Protein AF-A0A6L4YZC6-F1 (afdb_monomer_lite)

Foldseek 3Di:
DDDDDDDDDDDPDDDDDDDDDPPDQKDKDWDWDADPNDTDIKIKIKHKQFQDDQQDDPVSVVVSVVVPQVPDDPQKDFDDWDDDDNTITITMIIGHPPPPDDD

Secondary structure (DSSP, 8-state):
------------------PPP--SSSEEEEEEEEETTEEEEEEEEEEEEEPSSSS--HHHHHHHHHHHHHTS-TTEEEEEE-PPPSSEEEEEEEEPPP-----

Radius of gyration: 17.04 Å; chains: 1; bounding box: 42×30×46 Å

Sequence (103 aa):
MVTKILYQKNAAMREVVILIPETEPEQNVEIEVRINGRSHTIQYRVELVTWEGSEPSPEDRFTVLKHRIDAYDKDWELVEIGIPEPEKIPLVFRKRASNGNQD

pLDDT: mean 77.83, std 19.04, range [25.73, 95.69]

Structure (mmCIF, N/CA/C/O backbone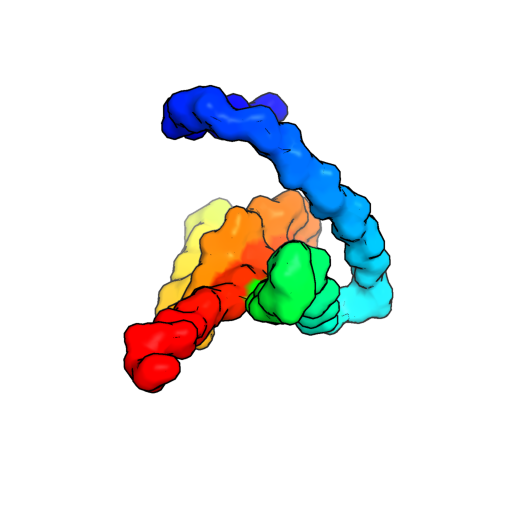):
data_AF-A0A6L4YZC6-F1
#
_entry.id   AF-A0A6L4YZC6-F1
#
loop_
_atom_site.group_PDB
_atom_site.id
_atom_site.type_symbol
_atom_site.label_atom_id
_atom_site.label_alt_id
_atom_site.label_comp_id
_atom_site.label_asym_id
_atom_site.label_entity_id
_atom_site.label_seq_id
_atom_site.pdbx_PDB_ins_code
_atom_site.Cartn_x
_atom_site.Cartn_y
_atom_site.Cartn_z
_atom_site.occupancy
_atom_site.B_iso_or_equiv
_atom_site.auth_seq_id
_atom_site.auth_comp_id
_atom_site.auth_asym_id
_atom_site.auth_atom_id
_atom_site.pdbx_PDB_model_num
ATOM 1 N N . MET A 1 1 ? 6.227 18.151 -3.807 1.00 34.78 1 MET A N 1
ATOM 2 C CA . MET A 1 1 ? 4.986 18.841 -3.389 1.00 34.78 1 MET A CA 1
ATOM 3 C C . MET A 1 1 ? 3.814 18.016 -3.883 1.00 34.78 1 MET A C 1
ATOM 5 O O . MET A 1 1 ? 3.678 17.886 -5.090 1.00 34.78 1 MET A O 1
ATOM 9 N N . VAL A 1 2 ? 3.005 17.438 -2.994 1.00 25.73 2 VAL A N 1
ATOM 10 C CA . VAL A 1 2 ? 1.715 16.849 -3.383 1.00 25.73 2 VAL A CA 1
ATOM 11 C C . VAL A 1 2 ? 0.661 17.417 -2.447 1.00 25.73 2 VAL A C 1
ATOM 13 O O . VAL A 1 2 ? 0.641 17.136 -1.252 1.00 25.73 2 VAL A O 1
ATOM 16 N N . THR A 1 3 ? -0.164 18.298 -2.999 1.00 29.81 3 THR A N 1
ATOM 17 C CA . THR A 1 3 ? -1.262 18.964 -2.306 1.00 29.81 3 THR A CA 1
ATOM 18 C C . THR A 1 3 ? -2.449 18.009 -2.247 1.00 29.81 3 THR A C 1
ATOM 20 O O . THR A 1 3 ? -3.050 17.712 -3.277 1.00 29.81 3 THR A O 1
ATOM 23 N N . LYS A 1 4 ? -2.810 17.533 -1.051 1.00 30.58 4 LYS A N 1
ATOM 24 C CA . LYS A 1 4 ? -4.046 16.774 -0.818 1.00 30.58 4 LYS A CA 1
ATOM 25 C C . LYS A 1 4 ? -5.108 17.742 -0.294 1.00 30.58 4 LYS A C 1
ATOM 27 O O . LYS A 1 4 ? -5.123 18.080 0.884 1.00 30.58 4 LYS A O 1
ATOM 32 N N . ILE A 1 5 ? -5.974 18.229 -1.183 1.00 38.09 5 ILE A N 1
ATOM 33 C CA . ILE A 1 5 ? -7.185 18.955 -0.783 1.00 38.09 5 ILE A CA 1
ATOM 34 C C . ILE A 1 5 ? -8.202 17.899 -0.347 1.00 38.09 5 ILE A C 1
ATOM 36 O O . ILE A 1 5 ? -8.777 17.216 -1.189 1.00 38.09 5 ILE A O 1
ATOM 40 N N . LEU A 1 6 ? -8.431 17.757 0.959 1.00 35.81 6 LEU A N 1
ATOM 41 C CA . LEU A 1 6 ? -9.652 17.133 1.462 1.00 35.81 6 LEU A CA 1
ATOM 42 C C . LEU A 1 6 ? -10.363 18.106 2.397 1.00 35.81 6 LEU A C 1
ATOM 44 O O . LEU A 1 6 ? -9.887 18.453 3.473 1.00 35.81 6 LEU A O 1
ATOM 48 N N . TYR A 1 7 ? -11.530 18.534 1.941 1.00 41.38 7 TYR A N 1
ATOM 49 C CA . TYR A 1 7 ? -12.536 19.227 2.720 1.00 41.38 7 TYR A CA 1
ATOM 50 C C . TYR A 1 7 ? -12.975 18.320 3.875 1.00 41.38 7 TYR A C 1
ATOM 52 O O . TYR A 1 7 ? -13.617 17.308 3.613 1.00 41.38 7 TYR A O 1
ATOM 60 N N . GLN A 1 8 ? -12.661 18.651 5.132 1.00 44.34 8 GLN A N 1
ATOM 61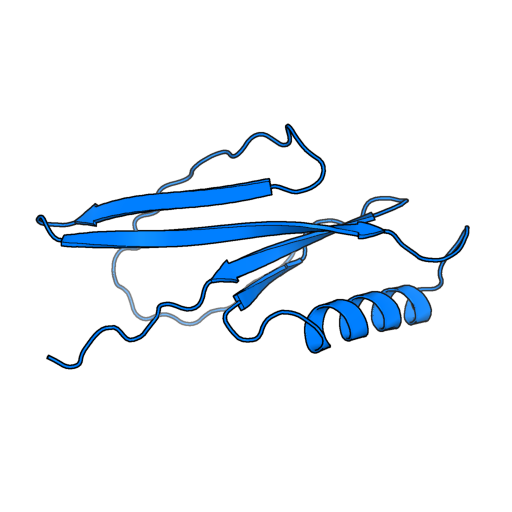 C CA . GLN A 1 8 ? -13.320 18.031 6.286 1.00 44.34 8 GLN A CA 1
ATOM 62 C C . GLN A 1 8 ? -13.633 19.052 7.381 1.00 44.34 8 GLN A C 1
ATOM 64 O O . GLN A 1 8 ? -12.778 19.765 7.901 1.00 44.34 8 GLN A O 1
ATOM 69 N N . LYS A 1 9 ? -14.925 19.090 7.702 1.00 41.62 9 LYS A N 1
ATOM 70 C CA . LYS A 1 9 ? -15.556 19.799 8.809 1.00 41.62 9 LYS A CA 1
ATOM 71 C C . LYS A 1 9 ? -14.872 19.403 10.123 1.00 41.62 9 LYS A C 1
ATOM 73 O O . LYS A 1 9 ? -14.765 18.222 10.432 1.00 41.62 9 LYS A O 1
ATOM 78 N N . ASN A 1 10 ? -14.431 20.413 10.869 1.00 55.84 10 ASN A N 1
ATOM 79 C CA . ASN A 1 10 ? -13.693 20.312 12.127 1.00 55.84 10 ASN A CA 1
ATOM 80 C C . ASN A 1 10 ? -14.246 19.258 13.108 1.00 55.84 10 ASN A C 1
ATOM 82 O O . ASN A 1 10 ? -15.282 19.464 13.738 1.00 55.84 10 ASN A O 1
ATOM 86 N N . ALA A 1 11 ? -13.467 18.200 13.316 1.00 50.97 11 ALA A N 1
ATOM 87 C CA . ALA A 1 11 ? -13.267 17.544 14.603 1.00 50.97 11 ALA A CA 1
ATOM 88 C C . ALA A 1 11 ? -11.747 17.507 14.808 1.00 50.97 11 ALA A C 1
ATOM 90 O O . ALA A 1 11 ? -11.025 17.217 13.856 1.00 50.97 11 ALA A O 1
ATOM 91 N N . ALA A 1 12 ? -11.249 17.880 15.990 1.00 55.28 12 ALA A N 1
ATOM 92 C CA . ALA A 1 12 ? -9.812 17.956 16.256 1.00 55.28 12 ALA A CA 1
ATOM 93 C C . ALA A 1 12 ? -9.142 16.606 15.940 1.00 55.28 12 ALA A C 1
ATOM 95 O O . ALA A 1 12 ? -9.305 15.641 16.688 1.00 55.28 12 ALA A O 1
ATOM 96 N N . MET A 1 13 ? -8.439 16.535 14.810 1.00 56.38 13 MET A N 1
ATOM 97 C CA . MET A 1 13 ? -7.731 15.341 14.365 1.00 56.38 13 MET A CA 1
ATOM 98 C C . MET A 1 13 ? -6.600 15.068 15.358 1.00 56.38 13 MET A C 1
ATOM 100 O O . MET A 1 13 ? -5.780 15.944 15.628 1.00 56.38 13 MET A O 1
ATOM 104 N N . ARG A 1 14 ? -6.598 13.878 15.958 1.00 62.78 14 ARG A N 1
ATOM 105 C CA . ARG A 1 14 ? -5.520 13.407 16.830 1.00 62.78 14 ARG A CA 1
ATOM 106 C C . ARG A 1 14 ? -4.885 12.207 16.150 1.00 62.78 14 ARG A C 1
ATOM 108 O O . ARG A 1 14 ? -5.582 11.240 15.856 1.00 62.78 14 ARG A O 1
ATOM 115 N N . GLU A 1 15 ? -3.593 12.304 15.877 1.00 63.28 15 GLU A N 1
ATOM 116 C CA . GLU A 1 15 ? -2.836 11.296 15.139 1.00 63.28 15 GLU A CA 1
ATOM 117 C C . GLU A 1 15 ? -1.950 10.495 16.093 1.00 63.28 15 GLU A C 1
ATOM 119 O O . GLU A 1 15 ? -1.390 11.034 17.049 1.00 63.28 15 GLU A O 1
ATOM 124 N N . VAL A 1 16 ? -1.826 9.198 15.821 1.00 68.06 16 VAL A N 1
ATOM 125 C CA . VAL A 1 16 ? -0.820 8.325 16.428 1.00 68.06 16 VAL A CA 1
ATOM 126 C C . VAL A 1 16 ? 0.101 7.889 15.297 1.00 68.06 16 VAL A C 1
ATOM 128 O O . VAL A 1 16 ? -0.350 7.229 14.364 1.00 68.06 16 VAL A O 1
ATOM 131 N N . VAL A 1 17 ? 1.373 8.288 15.361 1.00 73.12 17 VAL A N 1
ATOM 132 C CA . VAL A 1 17 ? 2.385 7.938 14.355 1.00 73.12 17 VAL A CA 1
ATOM 133 C C . VAL A 1 17 ? 3.179 6.742 14.860 1.00 73.12 17 VAL A C 1
ATOM 135 O O . VAL A 1 17 ? 3.803 6.812 15.918 1.00 73.12 17 VAL A O 1
ATOM 138 N N . ILE A 1 18 ? 3.149 5.648 14.102 1.00 72.44 18 ILE A N 1
ATOM 139 C CA . ILE A 1 18 ? 3.913 4.432 14.385 1.00 72.44 18 ILE A CA 1
ATOM 140 C C . ILE A 1 18 ? 4.907 4.252 13.244 1.00 72.44 18 ILE A C 1
ATOM 142 O O . ILE A 1 18 ? 4.506 4.112 12.091 1.00 72.44 18 ILE A O 1
ATOM 146 N N . LEU A 1 19 ? 6.200 4.282 13.565 1.00 72.69 19 LEU A N 1
ATOM 147 C CA . LEU A 1 19 ? 7.253 3.978 12.603 1.00 72.69 19 LEU A CA 1
ATOM 148 C C . LEU A 1 19 ? 7.408 2.462 12.522 1.00 72.69 19 LEU A C 1
ATOM 150 O O . LEU A 1 19 ? 7.682 1.807 13.527 1.00 72.69 19 LEU A O 1
ATOM 154 N N . ILE A 1 20 ? 7.215 1.923 11.326 1.00 70.44 20 ILE A N 1
ATOM 155 C CA . ILE A 1 20 ? 7.344 0.498 11.043 1.00 70.44 20 ILE A CA 1
ATOM 156 C C . ILE A 1 20 ? 8.698 0.302 10.349 1.00 70.44 20 ILE A C 1
ATOM 158 O O . ILE A 1 20 ? 8.948 0.966 9.344 1.00 70.44 20 ILE A O 1
ATOM 162 N N . PRO A 1 21 ? 9.600 -0.542 10.879 1.00 66.62 21 PRO A N 1
ATOM 163 C CA . PRO A 1 21 ? 10.906 -0.750 10.268 1.00 66.62 21 PRO A CA 1
ATOM 164 C C . PRO A 1 21 ? 10.792 -1.646 9.027 1.00 66.62 21 PRO A C 1
ATOM 166 O O . PRO A 1 21 ? 10.090 -2.657 9.060 1.00 66.62 21 PRO A O 1
ATOM 169 N N . GLU A 1 22 ? 11.527 -1.303 7.969 1.00 64.62 22 GLU A N 1
ATOM 170 C CA . GLU A 1 22 ? 11.619 -2.057 6.708 1.00 64.62 22 GLU A CA 1
ATOM 171 C C . GLU A 1 22 ? 12.539 -3.283 6.869 1.00 64.62 22 GLU A C 1
ATOM 173 O O . GLU A 1 22 ? 13.633 -3.350 6.311 1.00 64.62 22 GLU A O 1
ATOM 178 N N . THR A 1 23 ? 12.158 -4.235 7.723 1.00 59.75 23 THR A N 1
ATOM 179 C CA . THR A 1 23 ? 13.003 -5.400 8.036 1.00 59.75 23 THR A CA 1
ATOM 180 C C . THR A 1 23 ? 12.913 -6.514 6.998 1.00 59.75 23 THR A C 1
ATOM 182 O O . THR A 1 23 ? 13.836 -7.322 6.916 1.00 59.75 23 THR A O 1
ATOM 185 N N . GLU A 1 24 ? 11.825 -6.577 6.221 1.00 65.50 24 GLU A N 1
ATOM 186 C CA . GLU A 1 24 ? 11.544 -7.676 5.291 1.00 65.50 24 GLU A CA 1
ATOM 187 C C . GLU A 1 24 ? 10.912 -7.187 3.970 1.00 65.50 24 GLU A C 1
ATOM 189 O O . GLU A 1 24 ? 10.283 -6.128 3.950 1.00 65.50 24 GLU A O 1
ATOM 194 N N . PRO A 1 25 ? 11.064 -7.939 2.858 1.00 63.50 25 PRO A N 1
ATOM 195 C CA . PRO A 1 25 ? 10.490 -7.584 1.555 1.00 63.50 25 PRO A CA 1
ATOM 196 C C . PRO A 1 25 ? 8.954 -7.553 1.525 1.00 63.50 25 PRO A C 1
ATOM 198 O O . PRO A 1 25 ? 8.361 -6.840 0.725 1.00 63.50 25 PRO A O 1
ATOM 201 N N . GLU A 1 26 ? 8.300 -8.328 2.382 1.00 70.56 26 GLU A N 1
ATOM 202 C CA . GLU A 1 26 ? 6.851 -8.319 2.559 1.00 70.56 26 GLU A CA 1
ATOM 203 C C . GLU A 1 26 ? 6.577 -8.125 4.042 1.00 70.56 26 GLU A C 1
ATOM 205 O O . GLU A 1 26 ? 7.190 -8.786 4.881 1.00 70.56 26 GLU A O 1
ATOM 210 N N . GLN A 1 27 ? 5.666 -7.215 4.383 1.00 78.25 27 GLN A N 1
ATOM 211 C CA . GLN A 1 27 ? 5.424 -6.886 5.781 1.00 78.25 27 GLN A CA 1
ATOM 212 C C . GLN A 1 27 ? 3.936 -6.830 6.085 1.00 78.25 27 GLN A C 1
ATOM 214 O O . GLN A 1 27 ? 3.175 -6.067 5.491 1.00 78.25 27 GLN A O 1
ATOM 219 N N . ASN A 1 28 ? 3.523 -7.637 7.058 1.00 82.38 28 ASN A N 1
ATOM 220 C CA . ASN A 1 28 ? 2.176 -7.620 7.608 1.00 82.38 28 ASN A CA 1
ATOM 221 C C . ASN A 1 28 ? 2.214 -6.910 8.960 1.00 82.38 28 ASN A C 1
ATOM 223 O O . ASN A 1 28 ? 3.004 -7.272 9.830 1.00 82.38 28 ASN A O 1
ATOM 227 N N . VAL A 1 29 ? 1.359 -5.907 9.139 1.00 82.25 29 VAL A N 1
ATOM 228 C CA . VAL A 1 29 ? 1.308 -5.093 10.355 1.00 82.25 29 VAL A CA 1
ATOM 229 C C . VAL A 1 29 ? -0.104 -5.127 10.912 1.00 82.25 29 VAL A C 1
ATOM 231 O O . VAL A 1 29 ? -1.054 -4.698 10.260 1.00 82.25 29 VAL A O 1
ATOM 234 N N . GLU A 1 30 ? -0.246 -5.620 12.138 1.00 83.81 30 GLU A N 1
ATOM 235 C CA . GLU A 1 30 ? -1.506 -5.607 12.877 1.00 83.81 30 GLU A CA 1
ATOM 236 C C . GLU A 1 30 ? -1.417 -4.621 14.040 1.00 83.81 30 GLU A C 1
ATOM 238 O O . GLU A 1 30 ? -0.474 -4.650 14.829 1.00 83.81 30 GLU A O 1
ATOM 243 N N . ILE A 1 31 ? -2.407 -3.736 14.137 1.00 82.75 31 ILE A N 1
ATOM 244 C CA . ILE A 1 31 ? -2.502 -2.729 15.190 1.00 82.75 31 ILE A CA 1
ATOM 245 C C . ILE A 1 31 ? -3.836 -2.932 15.911 1.00 82.75 31 ILE A C 1
ATOM 247 O O . ILE A 1 31 ? -4.895 -2.665 15.340 1.00 82.75 31 ILE A O 1
ATOM 251 N N . GLU A 1 32 ? -3.796 -3.368 17.172 1.00 86.00 32 GLU A N 1
ATOM 252 C CA . GLU A 1 32 ? -4.955 -3.341 18.074 1.00 86.00 32 GLU A CA 1
ATOM 253 C C . GLU A 1 32 ? -4.932 -2.039 18.888 1.00 86.00 32 GLU A C 1
ATOM 255 O O . GLU A 1 32 ? -4.022 -1.790 19.679 1.00 86.00 32 GLU A O 1
ATOM 260 N N . VAL A 1 33 ? -5.956 -1.203 18.719 1.00 82.62 33 VAL A N 1
ATOM 261 C CA . VAL A 1 33 ? -6.158 0.017 19.511 1.00 82.62 33 VAL A CA 1
ATOM 262 C C . VAL A 1 33 ? -7.372 -0.166 20.409 1.00 82.62 33 VAL A C 1
ATOM 264 O O . VAL A 1 33 ? -8.428 -0.584 19.947 1.00 82.62 33 VAL A O 1
ATOM 267 N N . ARG A 1 34 ? -7.267 0.200 21.690 1.00 82.81 34 ARG A N 1
ATOM 268 C CA . ARG A 1 34 ? -8.411 0.225 22.615 1.00 82.81 34 ARG A CA 1
ATOM 269 C C . ARG A 1 34 ? -8.824 1.653 22.932 1.00 82.81 34 ARG A C 1
ATOM 271 O O . ARG A 1 34 ? -8.046 2.408 23.508 1.00 82.81 34 ARG A O 1
ATOM 278 N N . ILE A 1 35 ? -10.063 2.011 22.602 1.00 82.44 35 ILE A N 1
ATOM 279 C CA . ILE A 1 35 ? -10.643 3.333 22.868 1.00 82.44 35 ILE A CA 1
ATOM 280 C C . ILE A 1 35 ? -11.866 3.141 23.764 1.00 82.44 35 ILE A C 1
ATOM 282 O O . ILE A 1 35 ? -12.823 2.475 23.378 1.00 82.44 35 ILE A O 1
ATOM 286 N N . ASN A 1 36 ? -11.842 3.700 24.979 1.00 86.06 36 ASN A N 1
ATOM 287 C CA . ASN A 1 36 ? -12.927 3.563 25.967 1.00 86.06 36 ASN A CA 1
ATOM 288 C C . ASN A 1 36 ? -13.347 2.098 26.217 1.00 86.06 36 ASN A C 1
ATOM 290 O O . ASN A 1 36 ? -14.532 1.785 26.312 1.00 86.06 36 ASN A O 1
ATOM 294 N N . GLY A 1 37 ? -12.370 1.187 26.263 1.00 85.62 37 GLY A N 1
ATOM 295 C CA . GLY A 1 37 ? -12.606 -0.246 26.468 1.00 85.62 37 GLY A CA 1
ATOM 296 C C . GLY A 1 37 ? -13.081 -1.017 25.231 1.00 85.62 37 GLY A C 1
ATOM 297 O O . GLY A 1 37 ? -13.266 -2.226 25.328 1.00 85.62 37 GLY A O 1
ATOM 298 N N . ARG A 1 38 ? -13.249 -0.366 24.072 1.00 83.75 38 ARG A N 1
ATOM 299 C CA . ARG A 1 38 ? -13.577 -1.026 22.797 1.00 83.75 38 ARG A CA 1
ATOM 300 C C . ARG A 1 38 ? -12.310 -1.248 21.973 1.00 83.75 38 ARG A C 1
ATOM 302 O O . ARG A 1 38 ? -11.592 -0.283 21.707 1.00 83.75 38 ARG A O 1
ATOM 309 N N . SER A 1 39 ? -12.035 -2.497 21.592 1.00 85.69 39 SER A N 1
ATOM 310 C CA . SER A 1 39 ? -10.928 -2.833 20.687 1.00 85.69 39 SER A CA 1
ATOM 311 C C . SER A 1 39 ? -11.292 -2.528 19.238 1.00 85.69 39 SER A C 1
ATOM 313 O O . SER A 1 39 ? -12.389 -2.829 18.774 1.00 85.69 39 SER A O 1
ATOM 315 N N . HIS A 1 40 ? -10.326 -1.974 18.523 1.00 82.19 40 HIS A N 1
ATOM 316 C CA . HIS A 1 40 ? -10.339 -1.760 17.090 1.00 82.19 40 HIS A CA 1
ATOM 317 C C . HIS A 1 40 ? -9.051 -2.351 16.526 1.00 82.19 40 HIS A C 1
ATOM 319 O O . HIS A 1 40 ? -7.966 -1.850 16.815 1.00 82.19 40 HIS A O 1
ATOM 325 N N . THR A 1 41 ? -9.175 -3.406 15.728 1.00 85.50 41 THR A N 1
ATOM 326 C CA . THR A 1 41 ? -8.036 -4.007 15.031 1.00 85.50 41 THR A CA 1
ATOM 327 C C . THR A 1 41 ? -7.975 -3.458 13.617 1.00 85.50 41 THR A C 1
ATOM 329 O O . THR A 1 41 ? -8.960 -3.508 12.880 1.00 85.50 41 THR A O 1
ATOM 332 N N . ILE A 1 42 ? -6.816 -2.932 13.238 1.00 85.94 42 ILE A N 1
ATOM 333 C CA . ILE A 1 42 ? -6.530 -2.481 11.880 1.00 85.94 42 ILE A CA 1
ATOM 334 C C . ILE A 1 42 ? -5.358 -3.306 11.362 1.00 85.94 42 ILE A C 1
ATOM 336 O O . ILE A 1 42 ? -4.330 -3.419 12.026 1.00 85.94 42 ILE A O 1
ATOM 340 N N . GLN A 1 43 ? -5.523 -3.883 10.176 1.00 90.3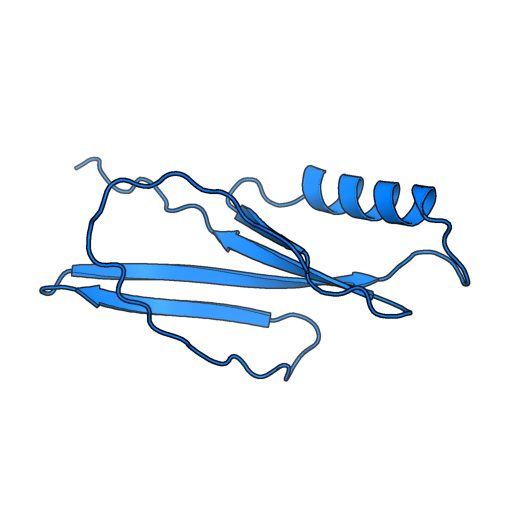1 43 GLN A N 1
ATOM 341 C CA . GLN A 1 43 ? -4.497 -4.684 9.519 1.00 90.31 43 GLN A CA 1
ATOM 342 C C . GLN A 1 43 ? -4.010 -3.950 8.271 1.00 90.31 43 GLN A C 1
ATOM 344 O O . GLN A 1 43 ? -4.816 -3.541 7.430 1.00 90.31 43 GLN A O 1
ATOM 349 N N . TYR A 1 44 ? -2.696 -3.799 8.164 1.00 89.75 44 TYR A N 1
ATOM 350 C CA . TYR A 1 44 ? -1.999 -3.270 7.002 1.00 89.75 44 TYR A CA 1
ATOM 351 C C . TYR A 1 44 ? -1.081 -4.337 6.415 1.00 89.75 44 TYR A C 1
ATOM 353 O O . TYR A 1 44 ? -0.545 -5.183 7.133 1.00 89.75 44 TYR A O 1
ATOM 361 N N . ARG A 1 45 ? -0.882 -4.273 5.102 1.00 90.69 45 ARG A N 1
ATOM 362 C CA . ARG A 1 45 ? 0.111 -5.069 4.392 1.00 90.69 45 ARG A CA 1
ATOM 363 C C . ARG A 1 45 ? 0.891 -4.183 3.437 1.00 90.69 45 ARG A C 1
ATOM 365 O O . ARG A 1 45 ? 0.290 -3.418 2.686 1.00 90.69 45 ARG A O 1
ATOM 372 N N . VAL A 1 46 ? 2.210 -4.306 3.481 1.00 89.75 46 VAL A N 1
ATOM 373 C CA . VAL A 1 46 ? 3.130 -3.709 2.517 1.00 89.75 46 VAL A CA 1
ATOM 374 C C . VAL A 1 46 ? 3.553 -4.794 1.538 1.00 89.75 46 VAL A C 1
ATOM 376 O O . VAL A 1 46 ? 4.061 -5.839 1.942 1.00 89.75 46 VAL A O 1
ATOM 379 N N . GLU A 1 47 ? 3.324 -4.525 0.261 1.00 88.62 47 GLU A N 1
ATOM 380 C CA . GLU A 1 47 ? 3.648 -5.395 -0.865 1.00 88.62 47 GLU A CA 1
ATOM 381 C C . GLU A 1 47 ? 4.681 -4.697 -1.749 1.00 88.62 47 GLU A C 1
ATOM 383 O O . GLU A 1 47 ? 4.451 -3.573 -2.203 1.00 88.62 47 GLU A O 1
ATOM 388 N N . LEU A 1 48 ? 5.806 -5.357 -2.025 1.00 89.56 48 LEU A N 1
ATOM 389 C CA . LEU A 1 48 ? 6.802 -4.858 -2.971 1.00 89.56 48 LEU A CA 1
ATOM 390 C C . LEU A 1 48 ? 6.526 -5.433 -4.358 1.00 89.56 48 LEU A C 1
ATOM 392 O O . LEU A 1 48 ? 6.651 -6.632 -4.589 1.00 89.56 48 LEU A O 1
ATOM 396 N N . VAL A 1 49 ? 6.166 -4.563 -5.298 1.00 90.75 49 VAL A N 1
ATOM 397 C CA . VAL A 1 49 ? 5.943 -4.947 -6.694 1.00 90.75 49 VAL A CA 1
ATOM 398 C C . VAL A 1 49 ? 7.219 -4.700 -7.478 1.00 90.75 49 VAL A C 1
ATOM 400 O O . VAL A 1 49 ? 7.645 -3.555 -7.603 1.00 90.75 49 VAL A O 1
ATOM 403 N N . THR A 1 50 ? 7.826 -5.759 -8.003 1.00 89.94 50 THR A N 1
ATOM 404 C CA . THR A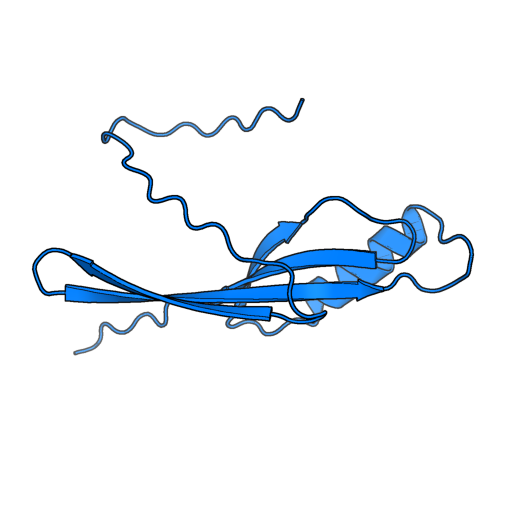 1 50 ? 8.997 -5.669 -8.883 1.00 89.94 50 THR A CA 1
ATOM 405 C C . THR A 1 50 ? 8.568 -5.307 -10.299 1.00 89.94 50 THR A C 1
ATOM 407 O O . THR A 1 50 ? 7.529 -5.769 -10.776 1.00 89.94 50 THR A O 1
ATOM 410 N N . TRP A 1 51 ? 9.359 -4.488 -10.986 1.00 89.38 51 TRP A N 1
ATOM 411 C CA . TRP A 1 51 ? 9.106 -4.204 -12.392 1.00 89.38 51 TRP A CA 1
ATOM 412 C C . TRP A 1 51 ? 9.513 -5.365 -13.299 1.00 89.38 51 TRP A C 1
ATOM 414 O O . TRP A 1 51 ? 10.468 -6.089 -13.023 1.00 89.38 51 TRP A O 1
ATOM 424 N N . GLU A 1 52 ? 8.815 -5.507 -14.421 1.00 82.25 52 GLU A N 1
ATOM 425 C CA . GLU A 1 52 ? 9.168 -6.473 -15.457 1.00 82.25 52 GLU A CA 1
ATOM 426 C C . GLU A 1 52 ? 10.099 -5.823 -16.494 1.00 82.25 52 GLU A C 1
ATOM 428 O O . GLU A 1 52 ? 9.802 -4.754 -17.026 1.00 82.25 52 GLU A O 1
ATOM 433 N N . GLY A 1 53 ? 11.226 -6.475 -16.800 1.00 80.00 53 GLY A N 1
ATOM 434 C CA . GLY A 1 53 ? 12.215 -5.988 -17.771 1.00 80.00 53 GLY A CA 1
ATOM 435 C C . GLY A 1 53 ? 13.315 -5.099 -17.172 1.00 80.00 53 GLY A C 1
ATOM 436 O O . GLY A 1 53 ? 13.256 -4.694 -16.016 1.00 80.00 53 GLY A O 1
ATOM 437 N N . SER A 1 54 ? 14.362 -4.822 -17.960 1.00 74.75 54 SER A N 1
ATOM 438 C CA . SER A 1 54 ? 15.540 -4.061 -17.502 1.00 74.75 54 SER A CA 1
ATOM 439 C C . SER A 1 54 ? 15.299 -2.551 -17.415 1.00 74.75 54 SER A C 1
ATOM 441 O O . SER A 1 54 ? 15.868 -1.893 -16.551 1.00 74.75 54 SER A O 1
ATOM 443 N N . GLU A 1 55 ? 14.462 -2.000 -18.300 1.00 82.31 55 GLU A N 1
ATOM 444 C CA . GLU A 1 55 ? 14.100 -0.576 -18.349 1.00 82.31 55 GLU A CA 1
ATOM 445 C C . GLU A 1 55 ? 12.624 -0.423 -18.759 1.00 82.31 55 GLU A C 1
ATOM 447 O O . GLU A 1 55 ? 12.316 -0.099 -19.907 1.00 82.31 55 GLU A O 1
ATOM 452 N N . PRO A 1 56 ? 11.682 -0.704 -17.846 1.00 86.38 56 PRO A N 1
ATOM 453 C CA . PRO A 1 56 ? 10.252 -0.644 -18.136 1.00 86.38 56 PRO A CA 1
ATOM 454 C C . PRO A 1 56 ? 9.821 0.790 -18.453 1.00 86.38 56 PRO A C 1
ATOM 456 O O . PRO A 1 56 ? 10.113 1.722 -17.683 1.00 86.38 56 PRO A O 1
ATOM 459 N N . SER A 1 57 ? 9.075 0.961 -19.546 1.00 91.25 57 S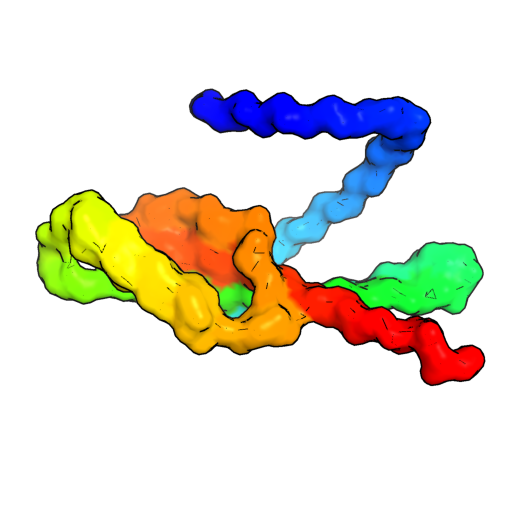ER A N 1
ATOM 460 C CA . SER A 1 57 ? 8.483 2.249 -19.898 1.00 91.25 57 SER A CA 1
ATOM 461 C C . SER A 1 57 ? 7.423 2.665 -18.862 1.00 91.25 57 SER A C 1
ATOM 463 O O . SER A 1 57 ? 6.916 1.829 -18.108 1.00 91.25 57 SER A O 1
ATOM 465 N N . PRO A 1 58 ? 7.035 3.952 -18.795 1.00 90.81 58 PRO A N 1
ATOM 466 C CA . PRO A 1 58 ? 5.942 4.381 -17.923 1.00 90.81 58 PRO A CA 1
ATOM 467 C C . PRO A 1 58 ? 4.626 3.619 -18.158 1.00 90.81 58 PRO A C 1
ATOM 469 O O . PRO A 1 58 ? 3.888 3.368 -17.204 1.00 90.81 58 PRO A O 1
ATOM 472 N N . GLU A 1 59 ? 4.345 3.227 -19.403 1.00 93.25 59 GLU A N 1
ATOM 473 C CA . GLU A 1 59 ? 3.148 2.465 -19.781 1.00 93.25 59 GLU A CA 1
ATOM 474 C C . GLU A 1 59 ? 3.210 1.020 -19.266 1.00 93.25 59 GLU A C 1
ATOM 476 O O . GLU A 1 59 ? 2.217 0.510 -18.737 1.00 93.25 59 GLU A O 1
ATOM 481 N N . ASP A 1 60 ? 4.388 0.393 -19.318 1.00 91.12 60 ASP A N 1
ATOM 482 C CA . ASP A 1 60 ? 4.609 -0.949 -18.765 1.00 91.12 60 ASP A CA 1
ATOM 483 C C . ASP A 1 60 ? 4.425 -0.940 -17.245 1.00 91.12 60 ASP A C 1
ATOM 485 O O . ASP A 1 60 ? 3.681 -1.750 -16.690 1.00 91.12 60 ASP A O 1
ATOM 489 N N . ARG A 1 61 ? 5.022 0.047 -16.562 1.00 91.75 61 ARG A N 1
ATOM 490 C CA . ARG A 1 61 ? 4.877 0.222 -15.107 1.00 91.75 61 ARG A CA 1
ATOM 491 C C . ARG A 1 61 ? 3.419 0.420 -14.704 1.00 91.75 61 ARG A C 1
ATOM 493 O O . ARG A 1 61 ? 2.964 -0.174 -13.727 1.00 91.75 61 ARG A O 1
ATOM 500 N N . PHE A 1 62 ? 2.679 1.239 -15.455 1.00 92.56 62 PHE A N 1
ATOM 501 C CA . PHE A 1 62 ? 1.248 1.432 -15.227 1.00 92.56 62 PHE A CA 1
ATOM 502 C C . PHE A 1 62 ? 0.472 0.125 -15.401 1.00 92.56 62 PHE A C 1
ATOM 504 O O . PHE A 1 62 ? -0.388 -0.187 -14.579 1.00 92.56 62 PHE A O 1
ATOM 511 N N . THR A 1 63 ? 0.791 -0.648 -16.437 1.00 93.75 63 THR A N 1
ATOM 512 C CA . THR A 1 63 ? 0.131 -1.925 -16.726 1.00 93.75 63 THR A CA 1
ATOM 513 C C . THR A 1 63 ? 0.360 -2.937 -15.605 1.00 93.75 63 THR A C 1
ATOM 515 O O . THR A 1 63 ? -0.609 -3.514 -15.108 1.00 93.75 63 THR A O 1
ATOM 518 N N . VAL A 1 64 ? 1.606 -3.086 -15.142 1.00 92.50 64 VAL A N 1
ATOM 519 C CA . VAL A 1 64 ? 1.965 -3.953 -14.006 1.00 92.50 64 VAL A CA 1
ATOM 520 C C . VAL A 1 64 ? 1.209 -3.537 -12.743 1.00 92.50 64 VAL A C 1
ATOM 522 O O . VAL A 1 64 ? 0.560 -4.368 -12.106 1.00 92.50 64 VAL A O 1
ATOM 525 N N . LEU A 1 65 ? 1.224 -2.243 -12.404 1.00 94.25 65 LEU A N 1
ATOM 526 C CA . LEU A 1 65 ? 0.518 -1.724 -11.230 1.00 94.25 65 LEU A CA 1
ATOM 527 C C . LEU A 1 65 ? -0.987 -1.960 -11.313 1.00 94.25 65 LEU A C 1
ATOM 529 O O . LEU A 1 65 ? -1.584 -2.478 -10.370 1.00 94.25 65 LEU A O 1
ATOM 533 N N . LYS A 1 66 ? -1.602 -1.602 -12.444 1.00 94.94 66 LYS A N 1
ATOM 534 C CA . LYS A 1 66 ? -3.034 -1.787 -12.669 1.00 94.94 66 LYS A CA 1
ATOM 535 C C . LYS A 1 66 ? -3.417 -3.253 -12.518 1.00 94.94 66 LYS A C 1
ATOM 537 O O . LYS A 1 66 ? -4.369 -3.551 -11.806 1.00 94.94 66 LYS A O 1
ATOM 542 N N . HIS A 1 67 ? -2.660 -4.156 -13.137 1.00 94.44 67 HIS A N 1
ATOM 543 C CA . HIS A 1 67 ? -2.917 -5.585 -13.041 1.00 94.44 67 HIS A CA 1
ATOM 544 C C . HIS A 1 67 ? -2.790 -6.089 -11.599 1.00 94.44 67 HIS A C 1
ATOM 546 O O . HIS A 1 67 ? -3.691 -6.770 -11.113 1.00 94.44 67 HIS A O 1
ATOM 552 N N . ARG A 1 68 ? -1.720 -5.707 -10.888 1.00 93.31 68 ARG A N 1
ATOM 553 C CA . ARG A 1 68 ? -1.503 -6.108 -9.491 1.00 93.31 68 ARG A CA 1
ATOM 554 C C . ARG A 1 68 ? -2.620 -5.618 -8.572 1.00 93.31 68 ARG A C 1
ATOM 556 O O . ARG A 1 68 ? -3.052 -6.381 -7.718 1.00 93.31 68 ARG A O 1
ATOM 563 N N . ILE A 1 69 ? -3.082 -4.379 -8.749 1.00 94.56 69 ILE A N 1
ATOM 564 C CA . ILE A 1 69 ? -4.156 -3.779 -7.945 1.00 94.56 69 ILE A CA 1
ATOM 565 C C . ILE A 1 69 ? -5.510 -4.420 -8.272 1.00 94.56 69 ILE A C 1
ATOM 567 O O . ILE A 1 69 ? -6.242 -4.787 -7.357 1.00 94.56 69 ILE A O 1
ATOM 571 N N . ASP A 1 70 ? -5.838 -4.590 -9.556 1.00 94.75 70 ASP A N 1
ATOM 572 C CA . ASP A 1 70 ? -7.123 -5.151 -9.995 1.00 94.75 70 ASP A CA 1
ATOM 573 C C . ASP A 1 70 ? -7.266 -6.638 -9.612 1.00 94.75 70 ASP A C 1
ATOM 575 O O . ASP A 1 70 ? -8.373 -7.105 -9.337 1.00 94.75 70 ASP A O 1
ATOM 579 N N . ALA A 1 71 ? -6.154 -7.381 -9.583 1.00 95.06 71 ALA A N 1
ATOM 580 C CA . ALA A 1 71 ? -6.109 -8.790 -9.191 1.00 95.06 71 ALA A CA 1
ATOM 581 C C . ALA A 1 71 ? -5.977 -9.011 -7.673 1.00 95.06 71 ALA A C 1
ATOM 583 O O . ALA A 1 71 ? -5.984 -10.160 -7.226 1.00 95.06 71 ALA A O 1
ATOM 584 N N . TYR A 1 72 ? -5.824 -7.945 -6.883 1.00 95.19 72 TYR A N 1
ATOM 585 C CA . TYR A 1 72 ? -5.600 -8.058 -5.446 1.00 95.19 72 TYR A CA 1
ATOM 586 C C . TYR A 1 72 ? -6.859 -8.520 -4.693 1.00 95.19 72 TYR A C 1
ATOM 588 O O . TYR A 1 72 ? -7.987 -8.416 -5.182 1.00 95.19 72 TYR A O 1
ATOM 596 N N . ASP A 1 73 ? -6.665 -9.031 -3.476 1.00 94.94 73 ASP A N 1
ATOM 597 C CA . ASP A 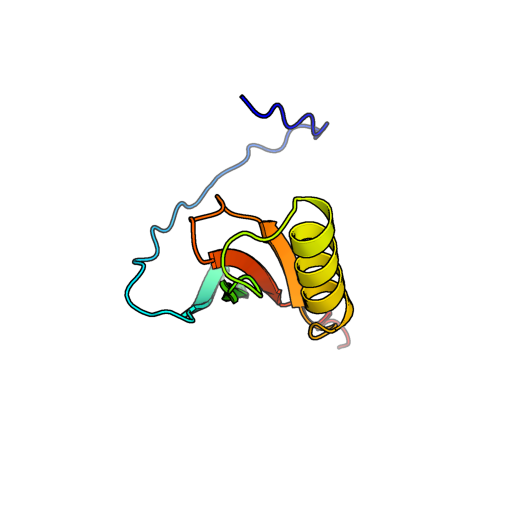1 73 ? -7.754 -9.482 -2.609 1.00 94.94 73 ASP A CA 1
ATOM 598 C C . ASP A 1 73 ? -8.749 -8.336 -2.330 1.00 94.94 73 ASP A C 1
ATOM 600 O O . ASP A 1 73 ? -8.375 -7.249 -1.886 1.00 94.94 73 ASP A O 1
ATOM 604 N N . LYS A 1 74 ? -10.037 -8.594 -2.587 1.00 94.19 74 LYS A N 1
ATOM 605 C CA . LYS A 1 74 ? -11.133 -7.618 -2.474 1.00 94.19 74 LYS A CA 1
ATOM 606 C C . LYS A 1 74 ? -11.408 -7.188 -1.036 1.00 94.19 74 LYS A C 1
ATOM 608 O O . LYS A 1 74 ? -11.950 -6.096 -0.828 1.00 94.19 74 LYS A O 1
ATOM 613 N N . ASP A 1 75 ? -11.019 -8.015 -0.068 1.00 95.69 75 ASP A N 1
ATOM 614 C CA . ASP A 1 75 ? -11.100 -7.693 1.355 1.00 95.69 75 ASP A CA 1
ATOM 615 C C . ASP A 1 75 ? -10.040 -6.670 1.773 1.00 95.69 75 ASP A C 1
ATOM 617 O O . ASP A 1 75 ? -10.059 -6.179 2.901 1.00 95.69 75 ASP A O 1
ATOM 621 N N . TRP A 1 76 ? -9.138 -6.300 0.866 1.00 95.62 76 TRP A N 1
ATOM 622 C CA . TRP A 1 76 ? -8.126 -5.282 1.070 1.00 95.62 76 TRP A CA 1
ATOM 623 C C . TRP A 1 76 ? -8.376 -4.080 0.161 1.00 95.62 76 TRP A C 1
ATOM 625 O O . TRP A 1 76 ? -9.003 -4.156 -0.896 1.00 95.62 76 TRP A O 1
ATOM 635 N N . GLU A 1 77 ? -7.906 -2.921 0.597 1.00 95.06 77 GLU A N 1
ATOM 636 C CA . GLU A 1 77 ? -7.984 -1.689 -0.170 1.00 95.06 77 GLU A CA 1
ATOM 637 C C . GLU A 1 77 ? -6.622 -1.013 -0.227 1.00 95.06 77 GLU A C 1
ATOM 639 O O . GLU A 1 77 ? -5.937 -0.890 0.788 1.00 95.06 77 GLU A O 1
ATOM 644 N N . LEU A 1 78 ? -6.232 -0.574 -1.421 1.00 94.75 78 LEU A N 1
ATOM 645 C CA . LEU A 1 78 ? -5.022 0.212 -1.608 1.00 94.75 78 LEU A CA 1
ATOM 646 C C . LEU A 1 78 ? -5.207 1.577 -0.933 1.00 94.75 78 LEU A C 1
ATOM 648 O O . LEU A 1 78 ? -6.126 2.321 -1.279 1.00 94.75 78 LEU A O 1
ATOM 652 N N . VAL A 1 79 ? -4.334 1.904 0.019 1.00 93.56 79 VAL A N 1
ATOM 653 C CA . VAL A 1 79 ? -4.361 3.184 0.748 1.00 93.56 79 VAL A CA 1
ATOM 654 C C . VAL A 1 79 ? -3.181 4.084 0.402 1.00 93.56 79 VAL A C 1
ATOM 656 O O . VAL A 1 79 ? -3.304 5.305 0.511 1.00 93.56 79 VAL A O 1
ATOM 659 N N . GLU A 1 80 ? -2.070 3.504 -0.058 1.00 91.25 80 GLU A N 1
ATOM 660 C CA . GLU A 1 80 ? -0.875 4.246 -0.447 1.00 91.25 80 GLU A CA 1
ATOM 661 C C . GLU A 1 80 ? -0.095 3.521 -1.549 1.00 91.25 80 GLU A C 1
ATOM 663 O O . GLU A 1 80 ? 0.025 2.297 -1.550 1.00 91.25 80 GLU A O 1
ATOM 668 N N . ILE A 1 81 ? 0.446 4.306 -2.481 1.00 92.38 81 ILE A N 1
ATOM 669 C CA . ILE A 1 81 ? 1.498 3.900 -3.413 1.00 92.38 81 ILE A CA 1
ATOM 670 C C . ILE A 1 81 ? 2.729 4.688 -2.981 1.00 92.38 81 ILE A C 1
ATOM 672 O O . ILE A 1 81 ? 2.702 5.921 -3.028 1.00 92.38 81 ILE A O 1
ATOM 676 N N . GLY A 1 82 ? 3.765 3.998 -2.515 1.00 87.44 82 GLY A N 1
ATOM 677 C CA . GLY A 1 82 ? 4.971 4.659 -2.041 1.00 87.44 82 GLY A CA 1
ATOM 678 C C . GLY A 1 82 ? 5.883 5.102 -3.185 1.00 87.44 82 GLY A C 1
ATOM 679 O O . GLY A 1 82 ? 5.514 5.108 -4.363 1.00 87.44 82 GLY A O 1
ATOM 680 N N . ILE A 1 83 ? 7.094 5.525 -2.830 1.00 87.81 83 ILE A N 1
ATOM 681 C CA . ILE A 1 83 ? 8.048 6.068 -3.798 1.00 87.81 83 ILE A CA 1
ATOM 682 C C . ILE A 1 83 ? 8.624 4.913 -4.632 1.00 87.81 83 ILE A C 1
ATOM 684 O O . ILE A 1 83 ? 9.115 3.946 -4.053 1.00 87.81 83 ILE A O 1
ATOM 688 N N . PRO A 1 84 ? 8.585 4.988 -5.975 1.00 86.50 84 PRO A N 1
ATOM 689 C CA . PRO A 1 84 ? 9.190 3.965 -6.814 1.00 86.50 84 PRO A CA 1
ATOM 690 C C . PRO A 1 84 ? 10.712 3.958 -6.650 1.00 86.50 84 PRO A C 1
ATOM 692 O O . PRO A 1 84 ? 11.377 4.984 -6.802 1.00 86.50 84 PRO A O 1
ATOM 695 N N . GLU A 1 85 ? 11.252 2.774 -6.403 1.00 86.62 85 GLU A N 1
ATOM 696 C CA . GLU A 1 85 ? 12.669 2.451 -6.497 1.00 86.62 85 GLU A CA 1
ATOM 697 C C . GLU A 1 85 ? 13.004 1.957 -7.920 1.00 86.62 85 GLU A C 1
ATOM 699 O O . GLU A 1 85 ? 12.095 1.665 -8.712 1.00 86.62 85 GLU A O 1
ATOM 704 N N . PRO A 1 86 ? 14.299 1.850 -8.284 1.00 86.56 86 PRO A N 1
ATOM 705 C CA . PRO A 1 86 ? 14.697 1.395 -9.616 1.00 86.56 86 PRO A CA 1
ATOM 706 C C . PRO A 1 86 ? 14.092 0.046 -10.013 1.00 86.56 86 PRO A C 1
ATOM 708 O O . PRO A 1 86 ? 13.680 -0.115 -11.157 1.00 86.56 86 PRO A O 1
ATOM 711 N N . GLU A 1 87 ? 13.995 -0.889 -9.065 1.00 88.00 87 GLU A N 1
ATOM 712 C CA . GLU A 1 87 ? 13.571 -2.271 -9.323 1.00 88.00 87 GLU A CA 1
ATOM 713 C C . GLU A 1 87 ? 12.159 -2.580 -8.822 1.00 88.00 87 GLU A C 1
ATOM 715 O O . GLU A 1 87 ? 11.550 -3.553 -9.263 1.00 88.00 87 GLU A O 1
ATOM 720 N N . LYS A 1 88 ? 11.627 -1.773 -7.902 1.00 88.75 88 LYS A N 1
ATOM 721 C CA . LYS A 1 88 ? 10.390 -2.093 -7.190 1.00 88.75 88 LYS A CA 1
ATOM 722 C C . LYS A 1 88 ? 9.600 -0.858 -6.784 1.00 88.75 88 LYS A C 1
ATOM 724 O O . LYS A 1 88 ? 10.119 0.253 -6.766 1.00 88.75 88 LYS A O 1
ATOM 729 N N . ILE A 1 89 ? 8.344 -1.055 -6.415 1.00 91.62 89 ILE A N 1
ATOM 730 C CA . ILE A 1 89 ? 7.494 -0.024 -5.826 1.00 91.62 89 ILE A CA 1
ATOM 731 C C . ILE A 1 89 ? 6.682 -0.612 -4.665 1.00 91.62 89 ILE A C 1
ATOM 733 O O . ILE A 1 89 ? 6.067 -1.669 -4.828 1.00 91.62 89 ILE A O 1
ATOM 737 N N . PRO A 1 90 ? 6.670 0.043 -3.493 1.00 91.50 90 PRO A N 1
ATOM 738 C CA . PRO A 1 90 ? 5.845 -0.386 -2.376 1.00 91.50 90 PRO A CA 1
ATOM 739 C C . PRO A 1 90 ? 4.385 0.030 -2.570 1.00 91.50 90 PRO A C 1
ATOM 741 O O . PRO A 1 90 ? 4.077 1.185 -2.871 1.00 91.50 90 PRO A O 1
ATOM 744 N N . LEU A 1 91 ? 3.479 -0.916 -2.342 1.00 92.94 91 LEU A N 1
ATOM 745 C CA . LEU A 1 91 ? 2.039 -0.702 -2.244 1.00 92.94 91 LEU A CA 1
ATOM 746 C C . LEU A 1 91 ? 1.580 -1.024 -0.824 1.00 92.94 91 LEU A C 1
ATOM 748 O O . LEU A 1 91 ? 1.906 -2.083 -0.290 1.00 92.94 91 LEU A O 1
ATOM 752 N N . VAL A 1 92 ? 0.799 -0.129 -0.221 1.00 91.31 92 VAL A N 1
ATOM 753 C CA . VAL A 1 92 ? 0.233 -0.339 1.115 1.00 91.31 92 VAL A CA 1
ATOM 754 C C . VAL A 1 92 ? -1.255 -0.602 0.994 1.00 91.31 92 VAL A C 1
ATOM 756 O O . VAL A 1 92 ? -2.024 0.227 0.494 1.00 91.31 92 VAL A O 1
ATOM 759 N N . PHE A 1 93 ? -1.666 -1.750 1.513 1.00 93.88 93 PHE A N 1
ATOM 760 C CA . PHE A 1 93 ? -3.050 -2.174 1.578 1.00 93.88 93 PHE A CA 1
ATOM 761 C C . PHE A 1 93 ? -3.537 -2.166 3.021 1.00 93.88 93 PHE A C 1
ATOM 763 O O . PHE A 1 93 ? -2.832 -2.595 3.931 1.00 93.88 93 PHE A O 1
ATOM 770 N N . ARG A 1 94 ? -4.771 -1.719 3.235 1.00 93.12 94 ARG A N 1
ATOM 771 C CA . ARG A 1 94 ? -5.486 -1.857 4.503 1.00 93.12 94 ARG A CA 1
ATOM 772 C C . ARG A 1 94 ? -6.567 -2.910 4.339 1.00 93.12 94 ARG A C 1
ATOM 774 O O . ARG A 1 94 ? -7.303 -2.884 3.354 1.00 93.12 94 ARG A O 1
ATOM 781 N N . LYS A 1 95 ? -6.709 -3.815 5.301 1.00 93.69 95 LYS A N 1
ATOM 782 C CA . LYS A 1 95 ? -7.854 -4.721 5.307 1.00 93.69 95 LYS A CA 1
ATOM 783 C C . LYS A 1 95 ? -9.121 -3.920 5.574 1.00 93.69 95 LYS A C 1
ATOM 785 O O . LYS A 1 95 ? -9.179 -3.129 6.520 1.00 93.69 95 LYS A O 1
ATOM 790 N N . ARG A 1 96 ? -10.142 -4.123 4.749 1.00 91.06 96 ARG A N 1
ATOM 791 C CA . ARG A 1 96 ? -11.468 -3.559 4.977 1.00 91.06 96 ARG A CA 1
ATOM 792 C C . ARG A 1 96 ? -11.948 -4.035 6.337 1.00 91.06 96 ARG A C 1
ATOM 794 O O . ARG A 1 96 ? -11.808 -5.209 6.680 1.00 91.06 96 ARG A O 1
ATOM 801 N N . ALA A 1 97 ? -12.520 -3.123 7.115 1.00 81.69 97 ALA A N 1
ATOM 802 C CA . ALA A 1 97 ? -13.225 -3.534 8.312 1.00 81.69 97 ALA A CA 1
ATOM 803 C C . ALA A 1 97 ? -14.318 -4.516 7.878 1.00 81.69 97 ALA A C 1
ATOM 805 O O . ALA A 1 97 ? -15.170 -4.174 7.055 1.00 81.69 97 ALA A O 1
ATOM 806 N N . SER A 1 98 ? -14.299 -5.735 8.415 1.00 63.38 98 SER A N 1
ATOM 807 C CA . SER A 1 98 ? -15.507 -6.545 8.414 1.00 63.38 98 SER A CA 1
ATOM 808 C C . SER A 1 98 ? -16.559 -5.693 9.110 1.00 63.38 98 SER A C 1
ATOM 810 O O . SER A 1 98 ? -16.343 -5.296 10.258 1.00 63.38 98 SER A O 1
ATOM 812 N N . ASN A 1 99 ? -17.657 -5.366 8.432 1.00 49.38 99 ASN A N 1
ATOM 813 C CA . ASN A 1 99 ? -18.826 -4.784 9.080 1.00 49.38 99 ASN A CA 1
ATOM 814 C C . ASN A 1 99 ? -19.404 -5.838 10.041 1.00 49.38 99 ASN A C 1
ATOM 816 O O . ASN A 1 99 ? -20.415 -6.468 9.757 1.00 49.38 99 ASN A O 1
ATOM 820 N N . GLY A 1 100 ? -18.724 -6.082 11.158 1.00 46.75 100 GLY A N 1
ATOM 821 C CA . GLY A 1 100 ? -19.230 -6.843 12.282 1.00 46.75 100 GLY A CA 1
ATOM 822 C C . GLY A 1 100 ? -20.178 -5.937 13.044 1.00 46.75 100 GLY A C 1
ATOM 823 O O . GLY A 1 100 ? -19.754 -5.278 13.983 1.00 46.75 100 GLY A O 1
ATOM 824 N N . ASN A 1 101 ? -21.412 -5.840 12.551 1.00 43.22 101 ASN A N 1
ATOM 825 C CA . ASN A 1 101 ? -22.588 -5.362 13.277 1.00 43.22 101 ASN A CA 1
ATOM 826 C C . ASN A 1 101 ? -23.850 -5.966 12.634 1.00 43.22 101 ASN A C 1
ATOM 828 O O . ASN A 1 101 ? -24.576 -5.293 11.905 1.00 43.22 101 ASN A O 1
ATOM 832 N N . GLN A 1 102 ? -24.048 -7.256 12.890 1.00 40.81 102 GLN A N 1
ATOM 833 C CA . GLN A 1 102 ? -25.309 -7.920 13.256 1.00 40.81 102 GLN A CA 1
ATOM 834 C C . GLN A 1 102 ? -24.804 -9.008 14.226 1.00 40.81 102 GLN A C 1
ATOM 836 O O . GLN A 1 102 ? -24.037 -9.864 13.800 1.00 40.81 102 GLN A O 1
ATOM 841 N N . ASP A 1 103 ? -24.846 -8.823 15.545 1.00 33.03 103 ASP A N 1
ATOM 842 C CA . ASP A 1 103 ? -26.037 -8.739 16.400 1.00 33.03 103 ASP A CA 1
ATOM 843 C C . ASP A 1 103 ? -25.842 -7.844 17.641 1.00 33.03 103 ASP A C 1
ATOM 845 O O . ASP A 1 103 ? -24.718 -7.818 18.198 1.00 33.03 103 ASP A O 1
#